Protein AF-A0A260BJ74-F1 (afdb_monomer_lite)

Sequence (104 aa):
MGSLSDPSNFGAVPVDPLAYRYYGGQRVGRGRWALIPGLGVLWTDDASALQLSRIDGADLVAANALRKLLHTLARDGITATAAFDSIVADRDVTVTSGDLSTLQ

Radius of gyration: 19.22 Å; chains: 1; bounding box: 44×38×62 Å

Secondary structure (DSSP, 8-state):
------TT--------TTTT---B----SEEEEEEETTTEEEEE-SSSBEEEE--TT--HHHHHHHHHHHHHHHHTT--HHHHHHHHHHTTTPPEEEEEGGG--

Structure (mmCIF, N/CA/C/O backbone):
data_AF-A0A260BJ74-F1
#
_entry.id   AF-A0A260BJ74-F1
#
loop_
_atom_site.group_PDB
_atom_site.id
_atom_site.type_symbol
_atom_site.label_atom_id
_atom_site.label_alt_id
_atom_site.label_comp_id
_atom_site.label_asym_id
_atom_site.label_entity_id
_atom_site.label_seq_id
_atom_site.pdbx_PDB_ins_code
_atom_site.Cartn_x
_atom_site.Cartn_y
_atom_site.Cartn_z
_atom_site.occupancy
_atom_site.B_iso_or_equiv
_atom_site.auth_seq_id
_atom_site.auth_comp_id
_atom_site.auth_asym_id
_atom_site.auth_atom_id
_atom_site.pdbx_PDB_model_num
ATOM 1 N N . MET A 1 1 ? 28.958 17.040 -49.195 1.00 42.91 1 MET A N 1
ATOM 2 C CA . MET A 1 1 ? 29.064 18.373 -48.564 1.00 42.91 1 MET A CA 1
ATOM 3 C C . MET A 1 1 ? 27.729 19.070 -48.771 1.00 42.91 1 MET A C 1
ATOM 5 O O . MET A 1 1 ? 27.382 19.268 -49.918 1.00 42.91 1 MET A O 1
ATOM 9 N N . GLY A 1 2 ? 26.889 19.375 -47.791 1.00 36.97 2 GLY A N 1
ATOM 10 C CA . GLY A 1 2 ? 26.944 19.214 -46.346 1.00 36.97 2 GLY A CA 1
ATOM 11 C C . GLY A 1 2 ? 25.538 19.491 -45.793 1.00 36.97 2 GLY A C 1
ATOM 12 O O . GLY A 1 2 ? 24.922 20.483 -46.155 1.00 36.97 2 GLY A O 1
ATOM 13 N N . SER A 1 3 ? 25.056 18.531 -45.004 1.00 38.66 3 SER A N 1
ATOM 14 C CA . SER A 1 3 ? 24.120 18.602 -43.876 1.00 38.66 3 SER A CA 1
ATOM 15 C C . SER A 1 3 ? 23.014 19.671 -43.859 1.00 38.66 3 SER A C 1
ATOM 17 O O . SER A 1 3 ? 23.232 20.801 -43.430 1.00 38.66 3 SER A O 1
ATOM 19 N N . LEU A 1 4 ? 21.779 19.233 -44.141 1.00 40.19 4 LEU A N 1
ATOM 20 C CA . LEU A 1 4 ? 20.540 19.800 -43.585 1.00 40.19 4 LEU A CA 1
ATOM 21 C C . LEU A 1 4 ? 20.432 19.445 -42.088 1.00 40.19 4 LEU A C 1
ATOM 23 O O . LEU A 1 4 ? 19.489 18.787 -41.654 1.00 40.19 4 LEU A O 1
ATOM 27 N N . SER A 1 5 ? 21.422 19.848 -41.288 1.00 40.59 5 SER A N 1
ATOM 28 C CA . SER A 1 5 ? 21.266 19.911 -39.831 1.00 40.59 5 SER A CA 1
ATOM 29 C C . SER A 1 5 ? 20.461 21.165 -39.518 1.00 40.59 5 SER A C 1
ATOM 31 O O . SER A 1 5 ? 20.983 22.170 -39.045 1.00 40.59 5 SER A O 1
ATOM 33 N N . ASP A 1 6 ? 19.190 21.099 -39.893 1.00 48.50 6 ASP A N 1
ATOM 34 C CA . ASP A 1 6 ? 18.171 22.061 -39.535 1.00 48.50 6 ASP A CA 1
ATOM 35 C C . ASP A 1 6 ? 17.900 21.914 -38.024 1.00 48.50 6 ASP A C 1
ATOM 37 O O . ASP A 1 6 ? 17.552 20.816 -37.575 1.00 48.50 6 ASP A O 1
ATOM 41 N N . PRO A 1 7 ? 18.066 22.969 -37.209 1.00 46.56 7 PRO A N 1
ATOM 42 C CA . PRO A 1 7 ? 17.729 22.941 -35.786 1.00 46.56 7 PRO A CA 1
ATOM 43 C C . PRO A 1 7 ? 16.213 22.827 -35.516 1.00 46.56 7 PRO A C 1
ATOM 45 O O . PRO A 1 7 ? 15.796 22.856 -34.360 1.00 46.56 7 PRO A O 1
ATOM 48 N N . SER A 1 8 ? 15.384 22.677 -36.554 1.00 41.28 8 SER A N 1
ATOM 49 C CA . SER A 1 8 ? 13.919 22.731 -36.475 1.00 41.28 8 SER A CA 1
ATOM 50 C C . SER A 1 8 ? 13.212 21.373 -36.344 1.00 41.28 8 SER A C 1
ATOM 52 O O . SER A 1 8 ? 11.984 21.335 -36.404 1.00 41.28 8 SER A O 1
ATOM 54 N N . ASN A 1 9 ? 13.927 20.254 -36.155 1.00 42.50 9 ASN A N 1
ATOM 55 C CA . ASN A 1 9 ? 13.287 18.935 -36.075 1.00 42.50 9 ASN A CA 1
ATOM 56 C C . ASN A 1 9 ? 13.868 18.004 -34.997 1.00 42.50 9 ASN A C 1
ATOM 58 O O . ASN A 1 9 ? 14.5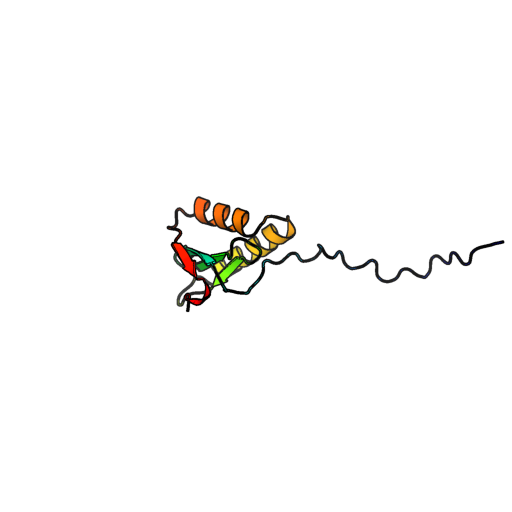37 17.032 -35.319 1.00 42.50 9 ASN A O 1
ATOM 62 N N . PHE A 1 10 ? 13.558 18.280 -33.726 1.00 38.53 10 PHE A N 1
ATOM 63 C CA . PHE A 1 10 ? 13.381 17.257 -32.678 1.00 38.53 10 PHE A CA 1
ATOM 64 C C . PHE A 1 10 ? 12.277 17.707 -31.709 1.00 38.53 10 PHE A C 1
ATOM 66 O O . PHE A 1 10 ? 12.473 17.875 -30.506 1.00 38.53 10 PHE A O 1
ATOM 73 N N . GLY A 1 11 ? 11.084 17.941 -32.260 1.00 37.25 11 GLY A N 1
ATOM 74 C CA . GLY A 1 11 ? 9.861 17.871 -31.470 1.00 37.25 11 GLY A CA 1
ATOM 75 C C . GLY A 1 11 ? 9.688 16.437 -30.966 1.00 37.25 11 GLY A C 1
ATOM 76 O O . GLY A 1 11 ? 9.781 15.498 -31.750 1.00 37.25 11 GLY A O 1
ATOM 77 N N . ALA A 1 12 ? 9.441 16.306 -29.663 1.00 41.16 12 ALA A N 1
ATOM 78 C CA . ALA A 1 12 ? 9.343 15.064 -28.899 1.00 41.16 12 ALA A CA 1
ATOM 79 C C . ALA A 1 12 ? 10.687 14.361 -28.637 1.00 41.16 12 ALA A C 1
ATOM 81 O O . ALA A 1 12 ? 10.920 13.226 -29.048 1.00 41.16 12 ALA A O 1
ATOM 82 N N . VAL A 1 13 ? 11.525 14.984 -27.796 1.00 39.59 13 VAL A N 1
ATOM 83 C CA . VAL A 1 13 ? 12.236 14.185 -26.782 1.00 39.59 13 VAL A CA 1
ATOM 84 C C . VAL A 1 13 ? 11.172 13.261 -26.175 1.00 39.59 13 VAL A C 1
ATOM 86 O O . VAL A 1 13 ? 10.116 13.787 -25.799 1.00 39.59 13 VAL A O 1
ATOM 89 N N . PRO A 1 14 ? 11.351 11.926 -26.143 1.00 38.12 14 PRO A N 1
ATOM 90 C CA . PRO A 1 14 ? 10.407 11.075 -25.439 1.00 38.12 14 PRO A CA 1
ATOM 91 C C . PRO A 1 14 ? 10.230 11.689 -24.055 1.00 38.12 14 PRO A C 1
ATOM 93 O O . PRO A 1 14 ? 11.222 11.915 -23.361 1.00 38.12 14 PRO A O 1
ATOM 96 N N . VAL A 1 15 ? 8.988 12.041 -23.699 1.00 46.09 15 VAL A N 1
ATOM 97 C CA . VAL A 1 15 ? 8.635 12.274 -22.299 1.00 46.09 15 VAL A CA 1
ATOM 98 C C . VAL A 1 15 ? 9.237 11.089 -21.578 1.00 46.09 15 VAL A C 1
ATOM 100 O O . VAL A 1 15 ? 8.896 9.954 -21.911 1.00 46.09 15 VAL A O 1
ATOM 103 N N . ASP A 1 16 ? 10.235 11.381 -20.751 1.00 46.28 16 ASP A N 1
ATOM 104 C C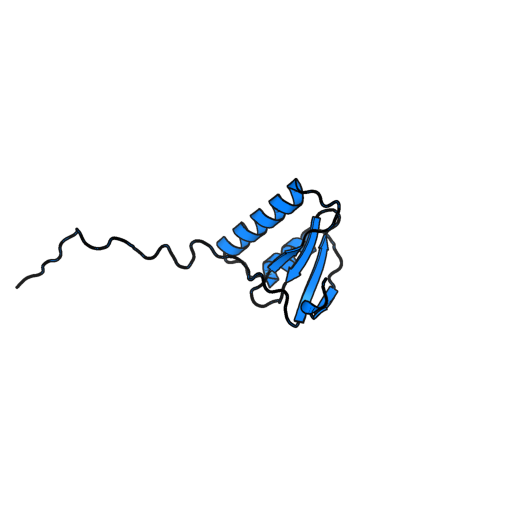A . ASP A 1 16 ? 11.108 10.404 -20.127 1.00 46.28 16 ASP A CA 1
ATOM 105 C C . ASP A 1 16 ? 10.281 9.160 -19.753 1.00 46.28 16 ASP A C 1
ATOM 107 O O . ASP A 1 16 ? 9.263 9.312 -19.072 1.00 46.28 16 ASP A O 1
ATOM 111 N N . PRO A 1 17 ? 10.621 7.937 -20.201 1.00 48.59 17 PRO A N 1
ATOM 112 C CA . PRO A 1 17 ? 9.902 6.735 -19.774 1.00 48.59 17 PRO A CA 1
ATOM 113 C C . PRO A 1 17 ? 9.935 6.542 -18.240 1.00 48.59 17 PRO A C 1
ATOM 115 O O . PRO A 1 17 ? 9.255 5.665 -17.711 1.00 48.59 17 PRO A O 1
ATOM 118 N N . LEU A 1 18 ? 10.687 7.382 -17.516 1.00 49.53 18 LEU A N 1
ATOM 119 C CA . LEU A 1 18 ? 10.722 7.517 -16.062 1.00 49.53 18 LEU A CA 1
ATOM 120 C C . LEU A 1 18 ? 9.762 8.584 -15.485 1.00 49.53 18 LEU A C 1
ATOM 122 O O . LEU A 1 18 ? 9.598 8.636 -14.267 1.00 49.53 18 LEU A O 1
ATOM 126 N N . ALA A 1 19 ? 9.109 9.418 -16.305 1.00 49.06 19 ALA A N 1
ATOM 127 C CA . ALA A 1 19 ? 8.356 10.601 -15.859 1.00 49.06 19 ALA A CA 1
ATOM 128 C C . ALA A 1 19 ? 7.149 10.277 -14.958 1.00 49.06 19 ALA A C 1
ATOM 130 O O . ALA A 1 19 ? 6.731 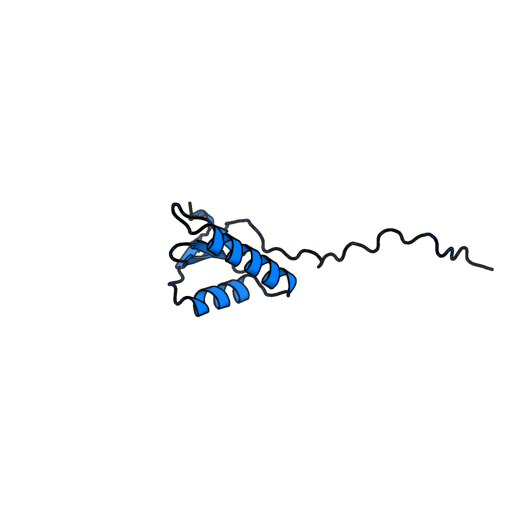11.111 -14.150 1.00 49.06 19 ALA A O 1
ATOM 131 N N . TYR A 1 20 ? 6.621 9.054 -15.039 1.00 55.47 20 TYR A N 1
ATOM 132 C CA . TYR A 1 20 ? 5.563 8.578 -14.154 1.00 55.47 20 TYR A CA 1
ATOM 133 C C . TYR A 1 20 ? 5.764 7.105 -13.798 1.00 55.47 20 TYR A C 1
ATOM 135 O O . TYR A 1 20 ? 5.028 6.228 -14.248 1.00 55.47 20 TYR A O 1
ATOM 143 N N . ARG A 1 21 ? 6.776 6.813 -12.976 1.00 71.56 21 ARG A N 1
ATOM 144 C CA . ARG A 1 21 ? 6.842 5.510 -12.310 1.00 71.56 21 ARG A CA 1
ATOM 145 C C . ARG A 1 21 ? 5.630 5.380 -11.385 1.00 71.56 21 ARG A C 1
ATOM 147 O O . ARG A 1 21 ? 5.480 6.142 -10.433 1.00 71.56 21 ARG A O 1
ATOM 154 N N . TYR A 1 22 ? 4.765 4.424 -11.694 1.00 84.56 22 TYR A N 1
ATOM 155 C CA . TYR A 1 22 ? 3.707 3.936 -10.820 1.00 84.56 22 TYR A CA 1
ATOM 156 C C . TYR A 1 22 ? 3.997 2.478 -10.503 1.00 84.56 22 TYR A C 1
ATOM 158 O O . TYR A 1 22 ? 4.544 1.753 -11.336 1.00 84.56 22 TYR A O 1
ATOM 166 N N . TYR A 1 23 ? 3.589 2.036 -9.322 1.00 89.62 23 TYR A N 1
ATOM 167 C CA . TYR A 1 23 ? 3.531 0.610 -9.049 1.00 89.62 23 TYR A CA 1
ATOM 168 C C . TYR A 1 23 ? 2.405 -0.041 -9.852 1.00 89.62 23 TYR A C 1
ATOM 170 O O . TYR A 1 23 ? 1.377 0.583 -10.133 1.00 89.62 23 TYR A O 1
ATOM 178 N N . GLY A 1 24 ? 2.583 -1.319 -10.173 1.00 88.44 24 GLY A N 1
ATOM 179 C CA . GLY A 1 24 ? 1.533 -2.154 -10.737 1.00 88.44 24 GLY A CA 1
ATOM 180 C C . GLY A 1 24 ? 0.268 -2.143 -9.871 1.00 88.44 24 GLY A C 1
ATOM 181 O O . GLY A 1 24 ? 0.307 -1.934 -8.656 1.00 88.44 24 GLY A O 1
ATOM 182 N N . GLY A 1 25 ? -0.877 -2.347 -10.521 1.00 86.88 25 GLY A N 1
ATOM 183 C CA . GLY A 1 25 ? -2.194 -2.365 -9.876 1.00 86.88 25 GLY A CA 1
ATOM 184 C C . GLY A 1 25 ? -2.871 -3.733 -9.873 1.00 86.88 25 GLY A C 1
ATOM 185 O O . GLY A 1 25 ? -4.024 -3.830 -9.460 1.00 86.88 25 GLY A O 1
ATOM 186 N N . GLN A 1 26 ? -2.196 -4.784 -10.347 1.00 85.50 26 GLN A N 1
ATOM 187 C CA . GLN A 1 26 ? -2.777 -6.123 -10.400 1.00 85.50 26 GLN A CA 1
ATOM 188 C C . GLN A 1 26 ? -2.527 -6.886 -9.103 1.00 85.50 26 GLN A C 1
ATOM 190 O O . GLN A 1 26 ? -1.391 -7.113 -8.704 1.00 85.50 26 GLN A O 1
ATOM 195 N N . ARG A 1 27 ? -3.622 -7.285 -8.459 1.00 83.56 27 ARG A N 1
ATOM 196 C CA . ARG A 1 27 ? -3.638 -8.035 -7.205 1.00 83.56 27 ARG A CA 1
ATOM 197 C C . ARG A 1 27 ? -3.723 -9.535 -7.515 1.00 83.56 27 ARG A C 1
ATOM 199 O O . ARG A 1 27 ? -4.783 -10.136 -7.371 1.00 83.56 27 ARG A O 1
ATOM 206 N N . VAL A 1 28 ? -2.641 -10.108 -8.042 1.00 82.50 28 VAL A N 1
ATOM 207 C CA . VAL A 1 28 ? -2.586 -11.505 -8.512 1.00 82.50 28 VAL A CA 1
ATOM 208 C C . VAL A 1 28 ? -1.331 -12.213 -8.012 1.00 82.50 28 VAL A C 1
ATOM 210 O O . VAL A 1 28 ? -0.279 -11.596 -7.887 1.00 82.50 28 VAL A O 1
ATOM 213 N N . GLY A 1 29 ? -1.435 -13.521 -7.771 1.00 87.06 29 GLY A N 1
ATOM 214 C CA . GLY A 1 29 ? -0.301 -14.340 -7.350 1.00 87.06 29 GLY A CA 1
ATOM 215 C C . GLY A 1 29 ? 0.114 -14.100 -5.899 1.00 87.06 29 GLY A C 1
ATOM 216 O O . GLY A 1 29 ? -0.603 -13.490 -5.110 1.00 87.06 29 GLY A O 1
ATOM 217 N N . ARG A 1 30 ? 1.280 -14.628 -5.521 1.00 92.69 30 ARG A N 1
ATOM 218 C CA . ARG A 1 30 ? 1.784 -14.531 -4.148 1.00 92.69 30 ARG A CA 1
ATOM 219 C C . ARG A 1 30 ? 2.216 -13.100 -3.829 1.00 92.69 30 ARG A C 1
ATOM 221 O O . ARG A 1 30 ? 2.917 -12.486 -4.619 1.00 92.69 30 ARG A O 1
ATOM 228 N N . GLY A 1 31 ? 1.867 -12.621 -2.643 1.00 94.56 31 GLY A N 1
ATOM 229 C CA . GLY A 1 31 ? 2.277 -11.315 -2.153 1.00 94.56 31 GLY A CA 1
ATOM 230 C C . GLY A 1 31 ? 2.062 -11.156 -0.655 1.00 94.56 31 GLY A C 1
ATOM 231 O O . GLY A 1 31 ? 1.865 -12.132 0.082 1.00 94.56 31 GLY A O 1
ATOM 232 N N . ARG A 1 32 ? 2.109 -9.903 -0.211 1.00 96.56 32 ARG A N 1
ATOM 233 C CA . ARG A 1 32 ? 1.967 -9.501 1.189 1.00 96.56 32 ARG A CA 1
ATOM 234 C C . ARG A 1 32 ? 0.954 -8.384 1.319 1.00 96.56 32 ARG A C 1
ATOM 236 O O . ARG A 1 32 ? 0.793 -7.572 0.411 1.00 96.56 32 ARG A O 1
ATOM 243 N N . TRP A 1 33 ? 0.280 -8.326 2.457 1.00 96.69 33 TRP A N 1
ATOM 244 C CA . TRP A 1 33 ? -0.631 -7.238 2.775 1.00 96.69 33 TRP A CA 1
ATOM 245 C C . TRP A 1 33 ? -0.681 -6.952 4.267 1.00 96.69 33 TRP A C 1
ATOM 247 O O . TRP A 1 33 ? -0.409 -7.815 5.101 1.00 96.69 33 TRP A O 1
ATOM 257 N N . ALA A 1 34 ? -1.057 -5.725 4.596 1.00 96.12 34 ALA A N 1
ATOM 258 C CA . ALA A 1 34 ? -1.306 -5.284 5.954 1.00 96.12 34 ALA A CA 1
ATOM 259 C C . ALA A 1 34 ? -2.544 -4.386 5.983 1.00 96.12 34 ALA A C 1
ATOM 261 O O . ALA A 1 34 ? -2.737 -3.530 5.113 1.00 96.12 34 ALA A O 1
ATOM 262 N N . LEU A 1 35 ? -3.386 -4.578 6.998 1.00 95.06 35 LEU A N 1
ATOM 263 C CA . LEU A 1 35 ? -4.469 -3.650 7.290 1.00 95.06 35 LEU A CA 1
ATOM 264 C C . LEU A 1 35 ? -3.871 -2.428 7.985 1.00 95.06 35 LEU A C 1
ATOM 266 O O . LEU A 1 35 ? -3.319 -2.541 9.075 1.00 95.06 35 LEU A O 1
ATOM 270 N N . ILE A 1 36 ? -4.013 -1.262 7.366 1.00 93.00 36 ILE A N 1
ATOM 271 C CA . ILE A 1 36 ? -3.677 0.016 7.975 1.00 93.00 36 ILE A CA 1
ATOM 272 C C . ILE A 1 36 ? -4.958 0.593 8.596 1.00 93.00 36 ILE A C 1
ATOM 274 O O . ILE A 1 36 ? -5.879 0.956 7.848 1.00 93.00 36 ILE A O 1
ATOM 278 N N . PRO A 1 37 ? -5.042 0.683 9.940 1.00 89.50 37 PRO A N 1
ATOM 279 C CA . PRO A 1 37 ? -6.238 1.149 10.631 1.00 89.50 37 PRO A CA 1
ATOM 280 C C . PRO A 1 37 ? -6.713 2.503 10.103 1.00 89.50 37 PRO A C 1
ATOM 282 O O . PRO A 1 37 ? -5.928 3.437 9.952 1.00 89.50 37 PRO A O 1
ATOM 285 N N . GLY A 1 38 ? -8.004 2.591 9.783 1.00 89.00 38 GLY A N 1
ATOM 286 C CA . GLY A 1 38 ? -8.620 3.815 9.271 1.00 89.00 38 GLY A CA 1
ATOM 287 C C . GLY A 1 38 ? -8.220 4.212 7.845 1.00 89.00 38 GLY A C 1
ATOM 288 O O . GLY A 1 38 ? -8.734 5.211 7.360 1.00 89.00 38 GLY A O 1
ATOM 289 N N . LEU A 1 39 ? -7.358 3.462 7.146 1.00 92.38 39 LEU A N 1
ATOM 290 C CA . LEU A 1 39 ? -6.902 3.810 5.791 1.00 92.38 39 LEU A CA 1
ATOM 291 C C . LEU A 1 39 ? -7.298 2.776 4.742 1.00 92.38 39 LEU A C 1
ATOM 293 O O . LEU A 1 39 ? -7.813 3.135 3.681 1.00 92.38 39 LEU A O 1
ATOM 297 N N . GLY A 1 40 ? -7.052 1.498 5.020 1.00 93.38 40 GLY A N 1
ATOM 298 C CA . GLY A 1 40 ? -7.284 0.438 4.049 1.00 93.38 40 GLY A CA 1
ATOM 299 C C . GLY A 1 40 ? -6.293 -0.708 4.147 1.00 93.38 40 GLY A C 1
ATOM 300 O O . GLY A 1 40 ? -5.531 -0.811 5.100 1.00 93.38 40 GLY A O 1
ATOM 301 N N . VAL A 1 41 ? -6.298 -1.568 3.137 1.00 95.00 41 VAL A N 1
ATOM 302 C CA . VAL A 1 41 ? -5.363 -2.686 3.010 1.00 95.00 41 VAL A CA 1
ATOM 303 C C . VAL A 1 41 ? -4.248 -2.281 2.057 1.00 95.00 41 VAL A C 1
ATOM 305 O O . VAL A 1 41 ? -4.483 -2.106 0.860 1.00 95.00 41 VAL A O 1
ATOM 308 N N . LEU A 1 42 ? -3.036 -2.121 2.583 1.00 96.31 42 LEU A N 1
ATOM 309 C CA . LEU A 1 42 ? -1.838 -1.976 1.763 1.00 96.31 42 LEU A CA 1
ATOM 310 C C . LEU A 1 42 ? -1.397 -3.366 1.320 1.00 96.31 42 LEU A C 1
ATOM 312 O O . LEU A 1 42 ? -1.308 -4.261 2.157 1.00 96.31 42 LEU A O 1
ATOM 316 N N . TRP A 1 43 ? -1.110 -3.556 0.038 1.00 96.38 43 TRP A N 1
ATOM 317 C CA . TRP A 1 43 ? -0.667 -4.844 -0.489 1.00 96.38 43 TRP A CA 1
ATOM 318 C C . TRP A 1 43 ? 0.414 -4.679 -1.551 1.00 96.38 43 TRP A C 1
ATOM 320 O O . TRP A 1 43 ? 0.448 -3.663 -2.241 1.00 96.38 43 TRP A O 1
ATOM 330 N N . THR A 1 44 ? 1.277 -5.685 -1.676 1.00 95.75 44 THR A N 1
ATOM 331 C CA . THR A 1 44 ? 2.378 -5.768 -2.644 1.00 95.75 44 THR A CA 1
ATOM 332 C C . THR A 1 44 ? 2.472 -7.177 -3.223 1.00 95.75 44 THR A C 1
ATOM 334 O O . THR A 1 44 ? 2.271 -8.146 -2.490 1.00 95.75 44 THR A O 1
ATOM 337 N N . ASP A 1 45 ? 2.783 -7.303 -4.515 1.00 93.38 45 ASP A N 1
ATOM 338 C CA . ASP A 1 45 ? 3.126 -8.589 -5.158 1.00 93.38 45 ASP A CA 1
ATOM 339 C C . ASP A 1 45 ? 4.618 -8.949 -5.012 1.00 93.38 45 ASP A C 1
ATOM 341 O O . ASP A 1 45 ? 5.071 -9.966 -5.527 1.00 93.38 45 ASP A O 1
ATOM 345 N N . ASP A 1 46 ? 5.389 -8.093 -4.329 1.00 89.75 46 ASP A N 1
ATOM 346 C CA . ASP A 1 46 ? 6.847 -8.174 -4.169 1.00 89.75 46 ASP A CA 1
ATOM 347 C C . ASP A 1 46 ? 7.653 -8.220 -5.479 1.00 89.75 46 ASP A C 1
ATOM 349 O O . ASP A 1 46 ? 8.835 -8.563 -5.483 1.00 89.75 46 ASP A O 1
ATOM 353 N N . ALA A 1 47 ? 7.042 -7.816 -6.591 1.00 88.75 47 ALA A N 1
ATOM 354 C CA . ALA A 1 47 ? 7.693 -7.683 -7.884 1.00 88.75 47 ALA A CA 1
ATOM 355 C C . ALA A 1 47 ? 7.619 -6.238 -8.380 1.00 88.75 47 ALA A C 1
ATOM 357 O O . ALA A 1 47 ? 8.639 -5.578 -8.581 1.00 88.75 47 ALA A O 1
ATOM 358 N N . SER A 1 48 ? 6.407 -5.727 -8.578 1.00 87.62 48 SER A N 1
ATOM 359 C CA . SER A 1 48 ? 6.189 -4.398 -9.153 1.00 87.62 48 SER A CA 1
ATOM 360 C C . SER A 1 48 ? 4.896 -3.726 -8.709 1.00 87.62 48 SER A C 1
ATOM 362 O O . SER A 1 48 ? 4.775 -2.508 -8.852 1.00 87.62 48 SER A O 1
ATOM 364 N N . ALA A 1 49 ? 3.933 -4.481 -8.182 1.00 91.62 49 ALA A N 1
ATOM 365 C CA . ALA A 1 49 ? 2.649 -3.982 -7.738 1.00 91.62 49 ALA A CA 1
ATOM 366 C C . ALA A 1 49 ? 2.672 -3.606 -6.259 1.00 91.62 49 ALA A C 1
ATOM 368 O O . ALA A 1 49 ? 3.145 -4.358 -5.413 1.00 91.62 49 ALA A O 1
ATOM 369 N N . LEU A 1 50 ? 2.123 -2.432 -5.962 1.00 94.38 50 LEU A N 1
ATOM 370 C CA . LEU A 1 50 ? 1.917 -1.917 -4.615 1.00 94.38 50 LEU A CA 1
ATOM 371 C C . LEU A 1 50 ? 0.775 -0.913 -4.659 1.00 94.38 50 LEU A C 1
ATOM 373 O O . LEU A 1 50 ? 0.852 0.103 -5.352 1.00 94.38 50 LEU A O 1
ATOM 377 N N . GLN A 1 51 ? -0.285 -1.180 -3.908 1.00 94.56 51 GLN A N 1
ATOM 378 C CA . GLN A 1 51 ? -1.441 -0.294 -3.839 1.00 94.56 51 GLN A CA 1
ATOM 379 C C . GLN A 1 51 ? -2.056 -0.288 -2.445 1.00 94.56 51 GLN A C 1
ATOM 381 O O . GLN A 1 51 ? -1.877 -1.203 -1.642 1.00 94.56 51 GLN A O 1
ATOM 386 N N . LEU A 1 52 ? -2.839 0.761 -2.192 1.00 94.44 52 LEU A N 1
ATOM 387 C CA . LEU A 1 52 ? -3.748 0.846 -1.059 1.00 94.44 52 LEU A CA 1
ATOM 388 C C . LEU A 1 52 ? -5.175 0.576 -1.546 1.00 94.44 52 LEU A C 1
ATOM 390 O O . LEU A 1 52 ? -5.760 1.399 -2.258 1.00 94.44 52 LEU A O 1
ATOM 394 N N . SER A 1 53 ? -5.737 -0.559 -1.141 1.00 92.44 53 SER A N 1
ATOM 395 C CA . SER A 1 53 ? -7.160 -0.854 -1.296 1.00 92.44 53 SER A CA 1
ATOM 396 C C . SER A 1 53 ? -7.943 -0.181 -0.177 1.00 92.44 53 SER A C 1
ATOM 398 O O . SER A 1 53 ? -7.621 -0.330 0.999 1.00 92.44 53 SER A O 1
ATOM 400 N N . ARG A 1 54 ? -8.979 0.572 -0.537 1.00 87.00 54 ARG A N 1
ATOM 401 C CA . ARG A 1 54 ? -9.835 1.265 0.429 1.00 87.00 54 ARG A CA 1
ATOM 402 C C . ARG A 1 54 ? -10.721 0.265 1.180 1.00 87.00 54 ARG A C 1
ATOM 404 O O . ARG A 1 54 ? -11.180 -0.705 0.590 1.00 87.00 54 ARG A O 1
ATOM 411 N N . ILE A 1 55 ? -10.996 0.563 2.446 1.00 88.38 55 ILE A N 1
ATOM 412 C CA . ILE A 1 55 ? -12.031 -0.094 3.257 1.00 88.38 55 ILE A CA 1
ATOM 413 C C . ILE A 1 55 ? -13.176 0.882 3.557 1.00 88.38 55 ILE A C 1
ATOM 415 O O . ILE A 1 55 ? -13.000 2.107 3.481 1.00 88.38 55 ILE A O 1
ATOM 419 N N . ASP A 1 56 ? -14.339 0.351 3.921 1.00 86.88 56 ASP A N 1
ATOM 420 C CA . ASP A 1 56 ? -15.465 1.166 4.374 1.00 86.88 56 ASP A CA 1
ATOM 421 C C . ASP A 1 56 ? -15.107 1.937 5.649 1.00 86.88 56 ASP A C 1
ATOM 423 O O . ASP A 1 56 ? -14.412 1.440 6.533 1.00 86.88 56 ASP A O 1
ATOM 427 N N . GLY A 1 57 ? -15.545 3.196 5.720 1.00 85.94 57 GLY A N 1
ATOM 428 C CA . GLY A 1 57 ? -15.218 4.087 6.837 1.00 85.94 57 GLY A CA 1
ATOM 429 C C . GLY A 1 57 ? -13.778 4.616 6.854 1.00 85.94 57 GLY A C 1
ATOM 430 O O . GLY A 1 57 ? -13.411 5.295 7.808 1.00 85.94 57 GLY A O 1
ATOM 431 N N . ALA A 1 58 ? -12.966 4.351 5.822 1.00 91.50 58 ALA A N 1
ATOM 432 C CA . ALA A 1 58 ? -11.613 4.898 5.743 1.00 91.50 58 ALA A CA 1
ATOM 433 C C . ALA A 1 58 ? -11.597 6.438 5.730 1.00 91.50 58 ALA A C 1
ATOM 435 O O . ALA A 1 58 ? -12.384 7.073 5.016 1.00 91.50 58 ALA A O 1
ATOM 436 N N . ASP A 1 59 ? -10.631 7.019 6.443 1.00 93.75 59 ASP A N 1
ATOM 437 C CA . ASP A 1 59 ? -10.256 8.423 6.337 1.00 93.75 59 ASP A CA 1
ATOM 438 C C . ASP A 1 59 ? -9.728 8.690 4.925 1.00 93.75 59 ASP A C 1
ATOM 440 O O . ASP A 1 59 ? -8.606 8.341 4.545 1.00 93.75 59 ASP A O 1
ATOM 444 N N . LEU A 1 60 ? -10.580 9.326 4.125 1.00 91.62 60 LEU A N 1
ATOM 445 C CA . LEU A 1 60 ? -10.299 9.646 2.735 1.00 91.62 60 LEU A CA 1
ATOM 446 C C . LEU A 1 60 ? -9.112 10.589 2.566 1.00 91.62 60 LEU A C 1
ATOM 448 O O . LEU A 1 60 ? -8.396 10.492 1.568 1.00 91.62 60 LEU A O 1
ATOM 452 N N . VAL A 1 61 ? -8.912 11.521 3.495 1.00 94.56 61 VAL A N 1
ATOM 453 C CA . VAL A 1 61 ? -7.836 12.508 3.397 1.00 94.56 61 VAL A CA 1
ATOM 454 C C . VAL A 1 61 ? -6.507 11.802 3.608 1.00 94.56 61 VAL A C 1
ATOM 456 O O . VAL A 1 61 ? -5.608 11.907 2.768 1.00 94.56 61 VAL A O 1
ATOM 459 N N . ALA A 1 62 ? -6.412 11.012 4.673 1.00 92.38 62 ALA A N 1
ATOM 460 C CA . ALA A 1 62 ? -5.198 10.287 4.999 1.00 92.38 62 ALA A CA 1
ATOM 461 C C . ALA A 1 62 ? -4.910 9.148 3.995 1.00 92.38 62 ALA A C 1
ATOM 463 O O . ALA A 1 62 ? -3.758 8.956 3.596 1.00 92.38 62 ALA A O 1
ATOM 464 N N . ALA A 1 63 ? -5.935 8.459 3.476 1.00 92.69 63 ALA A N 1
ATOM 465 C CA . ALA A 1 63 ? -5.758 7.432 2.443 1.00 92.69 63 ALA A CA 1
ATOM 466 C C . ALA A 1 63 ? -5.245 8.032 1.123 1.00 92.69 63 ALA A C 1
ATOM 468 O O . ALA A 1 63 ? -4.361 7.471 0.470 1.00 92.69 63 ALA A O 1
ATOM 469 N N . ASN A 1 64 ? -5.747 9.211 0.740 1.00 92.56 64 ASN A N 1
ATOM 470 C CA . ASN A 1 64 ? -5.244 9.933 -0.427 1.00 92.56 64 ASN A CA 1
ATOM 471 C C . ASN A 1 64 ? -3.822 10.465 -0.217 1.00 92.56 64 ASN A C 1
ATOM 473 O O . ASN A 1 64 ? -3.036 10.467 -1.166 1.00 92.56 64 ASN A O 1
ATOM 477 N N . ALA A 1 65 ? -3.468 10.894 0.997 1.00 93.81 65 ALA A N 1
ATOM 478 C CA . ALA A 1 65 ? -2.097 11.276 1.325 1.00 93.81 65 ALA A CA 1
ATOM 479 C C . ALA A 1 65 ? -1.134 10.089 1.157 1.00 93.81 65 ALA A C 1
ATOM 481 O O . ALA A 1 65 ? -0.098 10.235 0.508 1.00 93.81 65 ALA A O 1
ATOM 482 N N . LEU A 1 66 ? -1.516 8.898 1.631 1.00 93.94 66 LEU A N 1
ATOM 483 C CA . LEU A 1 66 ? -0.723 7.682 1.445 1.00 93.94 66 LEU A CA 1
ATOM 484 C C . LEU A 1 66 ? -0.591 7.297 -0.037 1.00 93.94 66 LEU A C 1
ATOM 486 O O . LEU A 1 66 ? 0.506 6.997 -0.495 1.00 93.94 66 LEU A O 1
ATOM 490 N N . ARG A 1 67 ? -1.664 7.385 -0.834 1.00 91.94 67 ARG A N 1
ATOM 491 C CA . ARG A 1 67 ? -1.577 7.154 -2.292 1.00 91.94 67 ARG A CA 1
ATOM 492 C C . ARG A 1 67 ? -0.622 8.124 -2.989 1.00 91.94 67 ARG A C 1
ATOM 494 O O . ARG A 1 67 ? 0.145 7.713 -3.855 1.00 91.94 67 ARG A O 1
ATOM 501 N N . LYS A 1 68 ? -0.630 9.403 -2.600 1.00 92.81 68 LYS A N 1
ATOM 502 C CA . LYS A 1 68 ? 0.330 10.392 -3.118 1.00 92.81 68 LYS A CA 1
ATOM 503 C C . LYS A 1 68 ? 1.763 10.038 -2.729 1.00 92.81 68 LYS A C 1
ATOM 505 O O . LYS A 1 68 ? 2.640 10.129 -3.581 1.00 92.81 68 LYS A O 1
ATOM 510 N N . LEU A 1 69 ? 1.985 9.594 -1.491 1.00 94.00 69 LEU A N 1
ATOM 511 C CA . LEU A 1 69 ? 3.290 9.110 -1.046 1.00 94.00 69 LEU A CA 1
ATOM 512 C C . LEU A 1 69 ? 3.765 7.927 -1.898 1.00 94.00 69 LEU A C 1
ATOM 514 O O . LEU A 1 69 ? 4.897 7.952 -2.365 1.00 94.00 69 LEU A O 1
ATOM 518 N N . LEU A 1 70 ? 2.903 6.943 -2.178 1.00 93.62 70 LEU A N 1
ATOM 519 C CA . LEU A 1 70 ? 3.245 5.817 -3.057 1.00 93.62 70 LEU A CA 1
ATOM 520 C C . LEU A 1 70 ? 3.697 6.284 -4.446 1.00 93.62 70 LEU A C 1
ATOM 522 O O . LEU A 1 70 ? 4.694 5.788 -4.962 1.00 93.62 70 LEU A O 1
ATOM 526 N N . HIS A 1 71 ? 3.009 7.266 -5.035 1.00 91.25 71 HIS A N 1
ATOM 527 C CA . HIS A 1 71 ? 3.419 7.841 -6.320 1.00 91.25 71 HIS A CA 1
ATOM 528 C C . HIS A 1 71 ? 4.771 8.557 -6.242 1.00 91.25 71 HIS A C 1
ATOM 530 O O . HIS A 1 71 ? 5.555 8.476 -7.183 1.00 91.25 71 HIS A O 1
ATOM 536 N N . THR A 1 72 ? 5.048 9.263 -5.143 1.00 92.50 72 THR A N 1
ATOM 537 C CA . THR A 1 72 ? 6.357 9.889 -4.919 1.00 92.50 72 THR A CA 1
ATOM 538 C C . THR A 1 72 ? 7.451 8.832 -4.795 1.00 92.50 72 THR A C 1
ATOM 540 O O . THR A 1 72 ? 8.421 8.903 -5.533 1.00 92.50 72 THR A O 1
ATOM 543 N N . LEU A 1 73 ? 7.255 7.797 -3.972 1.00 92.25 73 LEU A N 1
ATOM 544 C CA . LEU A 1 73 ? 8.224 6.707 -3.806 1.00 92.25 73 LEU A CA 1
ATOM 545 C C . LEU A 1 73 ? 8.511 5.988 -5.130 1.00 92.25 73 LEU A C 1
ATOM 547 O O . LEU A 1 73 ? 9.667 5.722 -5.453 1.00 92.25 73 LEU A O 1
ATOM 551 N N . ALA A 1 74 ? 7.473 5.720 -5.924 1.00 89.56 74 ALA A N 1
ATOM 552 C CA . ALA A 1 74 ? 7.644 5.119 -7.239 1.00 89.56 74 ALA A CA 1
ATOM 553 C C . ALA A 1 74 ? 8.453 6.040 -8.170 1.00 89.56 74 ALA A C 1
ATOM 555 O O . ALA A 1 74 ? 9.394 5.578 -8.820 1.00 89.56 74 ALA A O 1
ATOM 556 N N . ARG A 1 75 ? 8.147 7.349 -8.192 1.00 89.44 75 ARG A N 1
ATOM 557 C CA . ARG A 1 75 ? 8.907 8.363 -8.949 1.00 89.44 75 ARG A CA 1
ATOM 558 C C . ARG A 1 75 ? 10.374 8.416 -8.527 1.00 89.44 75 ARG A C 1
ATOM 560 O O . ARG A 1 75 ? 11.241 8.458 -9.394 1.00 89.44 75 ARG A O 1
ATOM 567 N N . ASP A 1 76 ? 10.636 8.325 -7.231 1.00 89.88 76 ASP A N 1
ATOM 568 C CA . ASP A 1 76 ? 11.985 8.301 -6.659 1.00 89.88 76 ASP A CA 1
ATOM 569 C C . ASP A 1 76 ? 12.708 6.965 -6.926 1.00 89.88 76 ASP A C 1
ATOM 571 O O . ASP A 1 76 ? 13.885 6.802 -6.614 1.00 89.88 76 ASP A O 1
ATOM 575 N N . GLY A 1 77 ? 12.025 6.001 -7.553 1.00 87.31 77 GLY A N 1
ATOM 576 C CA . GLY A 1 77 ? 12.592 4.720 -7.955 1.00 87.31 77 GLY A CA 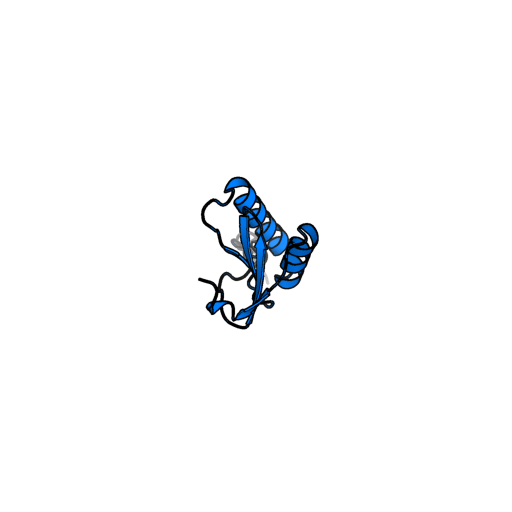1
ATOM 577 C C . GLY A 1 77 ? 12.678 3.684 -6.851 1.00 87.31 77 GLY A C 1
ATOM 578 O O . GLY A 1 77 ? 13.386 2.690 -7.015 1.00 87.31 77 GLY A O 1
ATOM 579 N N . ILE A 1 78 ? 11.953 3.892 -5.758 1.00 92.75 78 ILE A N 1
ATOM 580 C CA . ILE A 1 78 ? 11.818 2.901 -4.700 1.00 92.75 78 ILE A CA 1
ATOM 581 C C . ILE A 1 78 ? 11.023 1.710 -5.241 1.00 92.75 78 ILE A C 1
ATOM 583 O O . ILE A 1 78 ? 10.063 1.866 -5.996 1.00 92.75 78 ILE A O 1
ATOM 587 N N . THR A 1 79 ? 11.448 0.498 -4.890 1.00 92.12 79 THR A N 1
ATOM 588 C CA . THR A 1 79 ? 10.757 -0.729 -5.301 1.00 92.12 79 THR A CA 1
ATOM 589 C C . THR A 1 79 ? 9.471 -0.922 -4.497 1.00 92.12 79 THR A C 1
ATOM 591 O O . THR A 1 79 ? 9.366 -0.459 -3.360 1.00 92.12 79 THR A O 1
ATOM 594 N N . ALA A 1 80 ? 8.503 -1.654 -5.059 1.00 92.12 80 ALA A N 1
ATOM 595 C CA . ALA A 1 80 ? 7.246 -1.984 -4.379 1.00 92.12 80 ALA A CA 1
ATOM 596 C C . ALA A 1 80 ? 7.493 -2.626 -3.000 1.00 92.12 80 ALA A C 1
ATOM 598 O O . ALA A 1 80 ? 6.933 -2.192 -1.997 1.00 92.12 80 ALA A O 1
ATOM 599 N N . THR A 1 81 ? 8.412 -3.591 -2.928 1.00 93.75 81 THR A N 1
ATOM 600 C CA . THR A 1 81 ? 8.815 -4.258 -1.682 1.00 93.75 81 THR A CA 1
ATOM 601 C C . THR A 1 81 ? 9.380 -3.274 -0.657 1.00 93.75 81 THR A C 1
ATOM 603 O O . THR A 1 81 ? 8.898 -3.233 0.471 1.00 93.75 81 THR A O 1
ATOM 606 N N . ALA A 1 82 ? 10.348 -2.435 -1.045 1.00 94.06 82 ALA A N 1
ATOM 607 C CA . ALA A 1 82 ? 10.989 -1.505 -0.115 1.00 94.06 82 ALA A CA 1
ATOM 608 C C . ALA A 1 82 ? 10.019 -0.424 0.390 1.00 94.06 82 ALA A C 1
ATOM 610 O O . ALA A 1 82 ? 10.031 -0.073 1.570 1.00 94.06 82 ALA A O 1
ATOM 611 N N . ALA A 1 83 ? 9.147 0.083 -0.486 1.00 94.62 83 ALA A N 1
ATOM 612 C CA . ALA A 1 83 ? 8.109 1.033 -0.104 1.00 94.62 83 ALA A CA 1
ATOM 613 C C . ALA A 1 83 ? 7.085 0.403 0.851 1.00 94.62 83 ALA A C 1
ATOM 615 O O . ALA A 1 83 ? 6.723 1.024 1.850 1.00 94.62 83 ALA A O 1
ATOM 616 N N . PHE A 1 84 ? 6.648 -0.831 0.578 1.00 95.81 84 PHE A N 1
ATOM 617 C CA . PHE A 1 84 ? 5.760 -1.577 1.467 1.00 95.81 84 PHE A CA 1
ATOM 618 C C . PHE A 1 84 ? 6.383 -1.758 2.857 1.00 95.81 84 PHE A C 1
ATOM 620 O O . PHE A 1 84 ? 5.758 -1.397 3.855 1.00 95.81 84 PHE A O 1
ATOM 627 N N . ASP A 1 85 ? 7.625 -2.244 2.916 1.00 95.38 85 ASP A N 1
ATOM 628 C CA . ASP A 1 85 ? 8.335 -2.501 4.172 1.00 95.38 85 ASP A CA 1
ATOM 629 C C . ASP A 1 85 ? 8.508 -1.215 4.990 1.00 95.38 85 ASP A C 1
ATOM 631 O O . ASP A 1 85 ? 8.258 -1.210 6.194 1.00 95.38 85 ASP A O 1
ATOM 635 N N . SER A 1 86 ? 8.852 -0.101 4.334 1.00 95.12 86 SER A N 1
ATOM 636 C CA . SER A 1 86 ? 8.975 1.202 4.991 1.00 95.12 86 SER A CA 1
ATOM 637 C C . SER A 1 86 ? 7.650 1.684 5.591 1.00 95.12 86 SER A C 1
ATOM 639 O O . SER A 1 86 ? 7.641 2.170 6.720 1.00 95.12 86 SER A O 1
ATOM 641 N N . ILE A 1 87 ? 6.534 1.546 4.868 1.00 94.62 87 ILE A N 1
ATOM 642 C CA . ILE A 1 87 ? 5.215 2.013 5.330 1.00 94.62 87 ILE A CA 1
ATOM 643 C C . ILE A 1 87 ? 4.698 1.166 6.493 1.00 94.62 87 ILE A C 1
ATOM 645 O O . ILE A 1 87 ? 4.078 1.704 7.413 1.00 94.62 87 ILE A O 1
ATOM 649 N N . VAL A 1 88 ? 4.927 -0.147 6.437 1.00 94.62 88 VAL A N 1
ATOM 650 C CA . VAL A 1 88 ? 4.545 -1.088 7.493 1.00 94.62 88 VAL A CA 1
ATOM 651 C C . VAL A 1 88 ? 5.379 -0.863 8.750 1.00 94.62 88 VAL A C 1
ATOM 653 O O . VAL A 1 88 ? 4.807 -0.796 9.835 1.00 94.62 88 VAL A O 1
ATOM 656 N N . ALA A 1 89 ? 6.701 -0.715 8.611 1.00 92.50 89 ALA A N 1
ATOM 657 C CA . ALA A 1 89 ? 7.602 -0.497 9.741 1.00 92.50 89 ALA A CA 1
ATOM 658 C C . ALA A 1 89 ? 7.274 0.799 10.502 1.00 92.50 89 ALA A C 1
ATOM 660 O O . ALA A 1 89 ? 7.308 0.815 11.726 1.00 92.50 89 ALA A O 1
ATOM 661 N N . ASP A 1 90 ? 6.888 1.858 9.784 1.00 91.94 90 ASP A N 1
ATOM 662 C CA . ASP A 1 90 ? 6.447 3.140 10.356 1.00 91.94 90 ASP A CA 1
ATOM 663 C C . ASP A 1 90 ? 5.144 3.031 11.175 1.00 91.94 90 ASP A C 1
ATOM 665 O O . ASP A 1 90 ? 4.867 3.870 12.027 1.00 91.94 90 ASP A O 1
ATOM 669 N N . ARG A 1 91 ? 4.323 2.002 10.927 1.00 88.19 91 ARG A N 1
ATOM 670 C CA . ARG A 1 91 ? 2.967 1.873 11.495 1.00 88.19 91 ARG A CA 1
ATOM 671 C C . ARG A 1 91 ? 2.795 0.728 12.484 1.00 88.19 91 ARG A C 1
ATOM 673 O O . ARG A 1 91 ? 1.718 0.629 13.063 1.00 88.19 91 ARG A O 1
ATOM 680 N N . ASP A 1 92 ? 3.805 -0.123 12.640 1.00 87.19 92 ASP A N 1
ATOM 681 C CA . ASP A 1 92 ? 3.769 -1.312 13.503 1.00 87.19 92 ASP A CA 1
ATOM 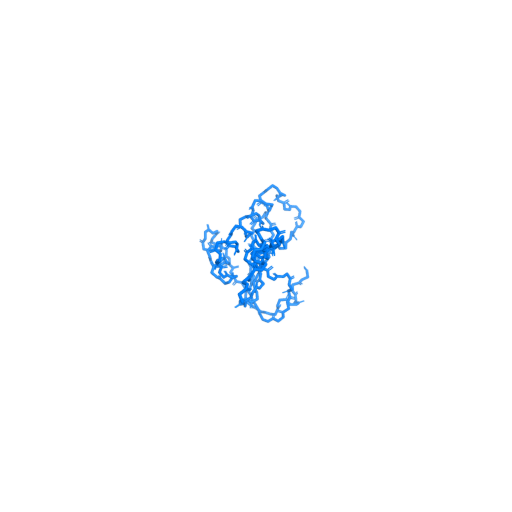682 C C . ASP A 1 92 ? 2.534 -2.207 13.251 1.00 87.19 92 ASP A C 1
ATOM 684 O O . ASP A 1 92 ? 1.834 -2.652 14.160 1.00 87.19 92 ASP A O 1
ATOM 688 N N . VAL A 1 93 ? 2.214 -2.433 11.971 1.00 91.69 93 VAL A N 1
ATOM 689 C CA . VAL A 1 93 ? 1.073 -3.267 11.556 1.00 91.69 93 VAL A CA 1
ATOM 690 C C . VAL A 1 93 ? 1.505 -4.698 11.253 1.00 91.69 93 VAL A C 1
ATOM 692 O O . VAL A 1 93 ? 2.581 -4.950 10.713 1.00 91.69 93 VAL A O 1
ATOM 695 N N . THR A 1 94 ? 0.633 -5.664 11.544 1.00 94.25 94 THR A N 1
ATOM 696 C CA . THR A 1 94 ? 0.893 -7.074 11.230 1.00 94.25 94 THR A CA 1
ATOM 697 C C . THR A 1 94 ? 0.813 -7.329 9.724 1.00 94.25 94 THR A C 1
ATOM 699 O O . THR A 1 94 ? -0.209 -7.067 9.086 1.00 94.25 94 THR A O 1
ATOM 702 N N . VAL A 1 95 ? 1.880 -7.903 9.165 1.00 96.25 95 VAL A N 1
ATOM 703 C CA . VAL A 1 95 ? 1.942 -8.317 7.758 1.00 96.25 95 VAL A CA 1
ATOM 704 C C . VAL A 1 95 ? 1.470 -9.754 7.611 1.00 96.25 95 VAL A C 1
ATOM 706 O O . VAL A 1 95 ? 1.961 -10.659 8.281 1.00 96.25 95 VAL A O 1
ATOM 709 N N . THR A 1 96 ? 0.555 -9.970 6.673 1.00 96.44 96 THR A N 1
ATOM 710 C CA . THR A 1 96 ? 0.133 -11.297 6.223 1.00 96.44 96 THR A CA 1
ATOM 711 C C . THR A 1 96 ? 0.711 -11.568 4.837 1.00 96.44 96 THR A C 1
ATOM 713 O O . THR A 1 96 ? 0.855 -10.653 4.031 1.00 96.44 96 THR A O 1
ATOM 716 N N . SER A 1 97 ? 1.067 -12.822 4.559 1.00 95.44 97 SER A N 1
ATOM 717 C CA . SER A 1 97 ? 1.539 -13.270 3.242 1.00 95.44 97 SER A CA 1
ATOM 718 C C . SER A 1 97 ? 0.616 -14.353 2.695 1.00 95.44 97 SER A C 1
ATOM 720 O O . SER A 1 97 ? 0.140 -15.192 3.458 1.00 95.44 97 SER A O 1
ATOM 722 N N . GLY A 1 98 ? 0.402 -14.382 1.383 1.00 93.25 98 GLY A N 1
ATOM 723 C CA . GLY A 1 98 ? -0.479 -15.361 0.744 1.00 93.25 98 GLY A CA 1
ATOM 724 C C . GLY A 1 98 ? -0.759 -15.026 -0.715 1.00 93.25 98 GLY A C 1
ATOM 725 O O . GLY A 1 98 ? -0.013 -14.266 -1.325 1.00 93.25 98 GLY A O 1
ATOM 726 N N . ASP A 1 99 ? -1.815 -15.605 -1.279 1.00 92.06 99 ASP A N 1
ATOM 727 C CA . ASP A 1 99 ? -2.265 -15.279 -2.634 1.00 92.06 99 ASP A CA 1
ATOM 728 C C . ASP A 1 99 ? -3.106 -13.995 -2.610 1.00 92.06 99 ASP A C 1
ATOM 730 O O . ASP A 1 99 ? -4.149 -13.923 -1.969 1.00 92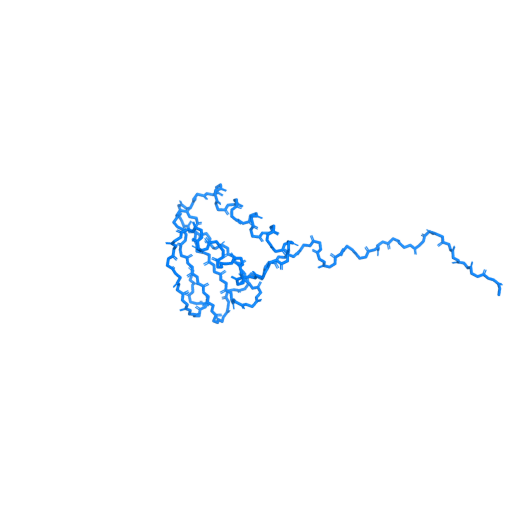.06 99 ASP A O 1
ATOM 734 N N . LEU A 1 100 ? -2.648 -12.963 -3.309 1.00 88.50 100 LEU A N 1
ATOM 735 C CA . LEU A 1 100 ? -3.312 -11.671 -3.394 1.00 88.50 100 LEU A CA 1
ATOM 736 C C . LEU A 1 100 ? -4.696 -11.759 -4.044 1.00 88.50 100 LEU A C 1
ATOM 738 O O . LEU A 1 100 ? -5.567 -10.955 -3.712 1.00 88.50 100 LEU A O 1
ATOM 742 N N . SER A 1 101 ? -4.932 -12.738 -4.921 1.00 88.44 101 SER A N 1
ATOM 743 C CA . SER A 1 101 ? -6.237 -12.917 -5.567 1.00 88.44 101 SER A CA 1
ATOM 744 C C . SER A 1 101 ? -7.361 -13.248 -4.575 1.00 88.44 101 SER A C 1
ATOM 746 O O . SER A 1 101 ? -8.533 -13.060 -4.898 1.00 88.44 101 SER A O 1
ATOM 748 N N . THR A 1 102 ? -7.022 -13.686 -3.355 1.00 86.31 102 THR A N 1
ATOM 749 C CA . THR A 1 102 ? -7.997 -13.994 -2.299 1.00 86.31 102 THR A CA 1
ATOM 750 C C . THR A 1 102 ? -8.436 -12.772 -1.503 1.00 86.31 102 THR A C 1
ATOM 752 O O . THR A 1 102 ? -9.394 -12.858 -0.738 1.00 86.31 102 THR A O 1
ATOM 755 N N . LEU A 1 103 ? -7.736 -11.641 -1.627 1.00 80.62 103 LEU A N 1
ATOM 756 C CA . LEU A 1 103 ? -8.213 -10.380 -1.073 1.00 80.62 103 LEU A CA 1
ATOM 757 C C . LEU A 1 103 ? -9.450 -9.987 -1.883 1.00 80.62 103 LEU A C 1
ATOM 759 O O . LEU A 1 103 ? -9.352 -9.850 -3.102 1.00 80.62 103 LEU A O 1
ATOM 763 N N . GLN A 1 104 ? -10.603 -9.841 -1.231 1.00 61.34 104 GLN A N 1
ATOM 764 C CA . GLN A 1 104 ? -11.825 -9.315 -1.845 1.00 61.34 104 GLN A CA 1
ATOM 765 C C . GLN A 1 104 ? -11.871 -7.813 -1.591 1.00 61.34 104 GLN A C 1
ATOM 767 O O . GLN A 1 104 ? -11.922 -7.414 -0.410 1.00 61.34 104 GLN A O 1
#

Foldseek 3Di:
DDDPPPVPDDDDPDPPPLVFQAFDDDQFFKWKWWQDPLAAIWIDPQAGHTAGDGDPNHDPVVNVVVVVVRRVCRSVVHGNVRSSVVVCVVRVTDMDIDTSVPPD

pLDDT: mean 81.88, std 19.49, range [36.97, 96.69]